Protein AF-A0A653W5Z4-F1 (afdb_monomer_lite)

Secondary structure (DSSP, 8-state):
--HHHHHHHTT-HHHHHHHHHHHHHTS---HHHHHHHHHHHHHHHHHHHHHHHHHHHHHHHHH-

Structure (mmCIF, N/CA/C/O backbone):
data_AF-A0A653W5Z4-F1
#
_entry.id   AF-A0A653W5Z4-F1
#
loop_
_atom_site.group_PDB
_atom_site.id
_atom_site.type_symbol
_atom_site.label_atom_id
_atom_site.label_alt_id
_atom_site.label_comp_id
_atom_site.label_asym_id
_atom_site.label_entity_id
_atom_site.label_seq_id
_atom_site.pdbx_PDB_ins_code
_atom_site.Cartn_x
_atom_site.Cartn_y
_atom_site.Cartn_z
_atom_site.occupancy
_atom_site.B_iso_or_equiv
_atom_site.auth_seq_id
_atom_site.auth_comp_id
_atom_site.auth_asym_id
_atom_site.auth_atom_id
_atom_site.pdbx_PDB_model_num
ATOM 1 N N . MET A 1 1 ? 7.994 -23.712 -29.330 1.00 59.69 1 MET A N 1
ATOM 2 C CA . MET A 1 1 ? 7.149 -24.489 -28.394 1.00 59.69 1 MET A CA 1
ATOM 3 C C . MET A 1 1 ? 6.016 -25.108 -29.211 1.00 59.69 1 MET A C 1
ATOM 5 O O . MET A 1 1 ? 5.582 -24.424 -30.128 1.00 59.69 1 MET A O 1
ATOM 9 N N . PRO A 1 2 ? 5.553 -26.344 -28.951 1.00 76.88 2 PRO A N 1
ATOM 10 C CA . PRO A 1 2 ? 4.406 -26.924 -29.663 1.00 76.88 2 PRO A CA 1
ATOM 11 C C . PRO A 1 2 ? 3.167 -26.026 -29.509 1.00 76.88 2 PRO A C 1
ATOM 13 O O . PRO A 1 2 ? 2.836 -25.650 -28.384 1.00 76.88 2 PRO A O 1
ATOM 16 N N . GLU A 1 3 ? 2.492 -25.676 -30.606 1.00 74.06 3 GLU A N 1
ATOM 17 C CA . GLU A 1 3 ? 1.411 -24.666 -30.622 1.00 74.06 3 GLU A CA 1
ATOM 18 C C . GLU A 1 3 ? 0.265 -24.993 -29.655 1.00 74.06 3 GLU A C 1
ATOM 20 O O . GLU A 1 3 ? -0.237 -24.118 -28.952 1.00 74.06 3 GLU A O 1
ATOM 25 N N . LEU A 1 4 ? -0.080 -26.277 -29.533 1.00 72.50 4 LEU A N 1
ATOM 26 C CA . LEU A 1 4 ? -1.131 -26.748 -28.630 1.00 72.50 4 LEU A CA 1
ATOM 27 C C . LEU A 1 4 ? -0.813 -26.439 -27.156 1.00 72.50 4 LEU A C 1
ATOM 29 O O . LEU A 1 4 ? -1.673 -26.019 -26.387 1.00 72.50 4 LEU A O 1
ATOM 33 N N . VAL A 1 5 ? 0.452 -26.612 -26.767 1.00 68.12 5 VAL A N 1
ATOM 34 C CA . VAL A 1 5 ? 0.924 -26.348 -25.401 1.00 68.12 5 VAL A CA 1
ATOM 35 C C . VAL A 1 5 ? 0.951 -24.842 -25.129 1.00 68.12 5 VAL A C 1
ATOM 37 O O . VAL A 1 5 ? 0.634 -24.414 -24.021 1.00 68.12 5 VAL A O 1
ATOM 40 N N . GLN A 1 6 ? 1.264 -24.026 -26.141 1.00 70.56 6 GLN A N 1
ATOM 41 C CA . GLN A 1 6 ? 1.230 -22.566 -26.032 1.00 70.56 6 GLN A CA 1
ATOM 42 C C . GLN A 1 6 ? -0.196 -22.046 -25.807 1.00 70.56 6 GLN A C 1
ATOM 44 O O . GLN A 1 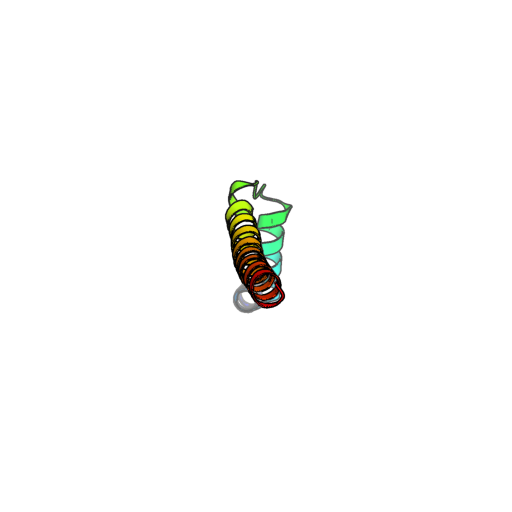6 ? -0.397 -21.203 -24.936 1.00 70.56 6 GLN A O 1
ATOM 49 N N . GLN A 1 7 ? -1.187 -22.576 -26.527 1.00 69.38 7 GLN A N 1
ATOM 50 C CA . GLN A 1 7 ? -2.589 -22.178 -26.355 1.00 69.38 7 GLN A CA 1
ATOM 51 C C . GLN A 1 7 ? -3.136 -22.540 -24.968 1.00 69.38 7 GLN A C 1
ATOM 53 O O . GLN A 1 7 ? -3.849 -21.743 -24.364 1.00 69.38 7 GLN A O 1
ATOM 58 N N . ILE A 1 8 ? -2.753 -23.698 -24.422 1.00 68.88 8 ILE A N 1
ATOM 59 C CA . ILE A 1 8 ? -3.145 -24.116 -23.066 1.00 68.88 8 ILE A CA 1
ATOM 60 C C . ILE A 1 8 ? -2.491 -23.218 -22.004 1.00 68.88 8 ILE A C 1
ATOM 62 O O . ILE A 1 8 ? -3.139 -22.819 -21.035 1.00 68.88 8 ILE A O 1
ATOM 66 N N . MET A 1 9 ? -1.226 -22.841 -22.203 1.00 71.75 9 MET A N 1
ATOM 67 C CA . MET A 1 9 ? -0.504 -21.948 -21.293 1.00 71.75 9 MET A CA 1
ATOM 68 C C . MET A 1 9 ? -1.083 -20.525 -21.237 1.00 71.75 9 MET A C 1
ATOM 70 O O . MET A 1 9 ? -0.865 -19.848 -20.237 1.00 71.75 9 MET A O 1
ATOM 74 N N . LEU A 1 10 ? -1.869 -20.072 -22.224 1.00 64.62 10 LEU A N 1
ATOM 75 C CA . LEU A 1 10 ? -2.578 -18.780 -22.143 1.00 64.62 10 LEU A CA 1
ATOM 76 C C . LEU A 1 10 ? -3.660 -18.761 -21.050 1.00 64.62 10 LEU A C 1
ATOM 78 O O . LEU A 1 10 ? -3.976 -17.704 -20.502 1.00 64.62 10 LEU A O 1
ATOM 82 N N . VAL A 1 11 ? -4.211 -19.928 -20.712 1.00 66.50 11 VAL A N 1
ATOM 83 C CA . VAL A 1 11 ? -5.188 -20.090 -19.623 1.00 66.50 11 VAL A CA 1
ATOM 84 C C . VAL A 1 11 ? -4.481 -20.346 -18.287 1.00 66.50 11 VAL A C 1
ATOM 86 O O . VAL A 1 11 ? -5.071 -20.176 -17.221 1.00 66.50 11 VAL A O 1
ATOM 89 N N . ALA A 1 12 ? -3.204 -20.735 -18.320 1.00 69.31 12 ALA A N 1
ATOM 90 C CA . ALA A 1 12 ? -2.455 -21.052 -17.119 1.00 69.31 12 ALA A CA 1
ATOM 91 C C . ALA A 1 12 ? -2.199 -19.781 -16.277 1.00 69.31 12 ALA A C 1
ATOM 93 O O . ALA A 1 12 ? -1.590 -18.824 -16.765 1.00 69.31 12 ALA A O 1
ATOM 94 N N . PRO A 1 13 ? -2.594 -19.764 -14.990 1.00 63.50 13 PRO A N 1
ATOM 95 C CA . PRO A 1 13 ? -2.409 -18.605 -14.111 1.00 63.50 13 PRO A CA 1
ATOM 96 C C . PRO A 1 13 ? -0.931 -18.274 -13.862 1.00 63.50 13 PRO A C 1
ATOM 98 O O . PRO A 1 13 ? -0.585 -17.135 -13.557 1.00 63.50 13 PRO A O 1
ATOM 101 N N . THR A 1 14 ? -0.043 -19.253 -14.040 1.00 70.75 14 THR A N 1
ATOM 102 C CA . THR A 1 14 ? 1.408 -19.080 -13.949 1.00 70.75 14 THR A 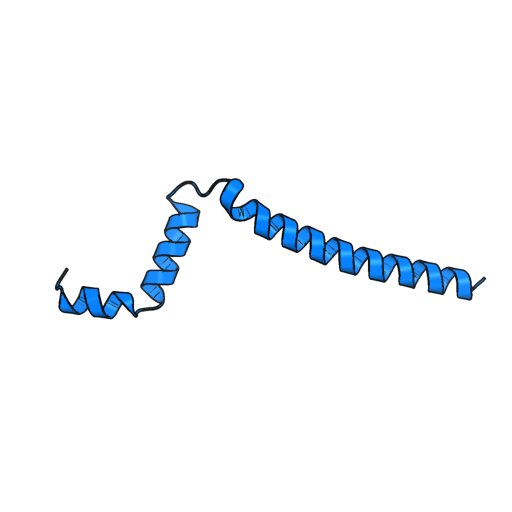CA 1
ATOM 103 C C . THR A 1 14 ? 1.959 -18.172 -15.049 1.00 70.75 14 THR A C 1
ATOM 105 O O . THR A 1 14 ? 2.868 -17.398 -14.767 1.00 70.75 14 THR A O 1
ATOM 108 N N . THR A 1 15 ? 1.389 -18.187 -16.258 1.00 73.44 15 THR A N 1
ATOM 109 C CA . THR A 1 15 ? 1.798 -17.295 -17.359 1.00 73.44 15 THR A CA 1
ATOM 110 C C . THR A 1 15 ? 1.485 -15.839 -17.027 1.00 73.44 15 THR A C 1
ATOM 112 O O . THR A 1 15 ? 2.354 -14.980 -17.131 1.00 73.44 15 THR A O 1
ATOM 115 N N . HIS A 1 16 ? 0.282 -15.574 -16.510 1.00 71.19 16 HIS A N 1
ATOM 116 C CA . HIS A 1 16 ? -0.138 -14.233 -16.082 1.00 71.19 16 HIS A CA 1
ATOM 117 C C . HIS A 1 16 ? 0.692 -13.709 -14.904 1.00 71.19 16 HIS A C 1
ATOM 119 O O . HIS A 1 16 ? 1.071 -12.540 -14.879 1.00 71.19 16 HIS A O 1
ATOM 125 N N . PHE A 1 17 ? 1.011 -14.575 -13.936 1.00 75.25 17 PHE A N 1
ATOM 126 C CA . PHE A 1 17 ? 1.858 -14.215 -12.799 1.00 75.25 17 PHE A CA 1
ATOM 127 C C . PHE A 1 17 ? 3.291 -13.882 -13.227 1.00 75.25 17 PHE A C 1
ATOM 129 O O . PHE A 1 17 ? 3.850 -12.883 -12.775 1.00 75.25 17 PHE A O 1
ATOM 136 N N . VAL A 1 18 ? 3.883 -14.694 -14.107 1.00 74.25 18 VAL A N 1
ATOM 137 C CA . VAL A 1 18 ? 5.248 -14.475 -14.595 1.00 74.25 18 VAL A CA 1
ATOM 138 C C . VAL A 1 18 ? 5.317 -13.231 -15.477 1.00 74.25 18 VAL A C 1
ATOM 140 O O . VAL A 1 18 ? 6.234 -12.445 -15.284 1.00 74.25 18 VAL A O 1
ATOM 143 N N . ASP A 1 19 ? 4.346 -12.974 -16.355 1.00 71.81 19 ASP A N 1
ATOM 144 C CA . ASP A 1 19 ? 4.311 -11.746 -17.165 1.00 71.81 19 ASP A CA 1
ATOM 145 C C . ASP A 1 19 ? 4.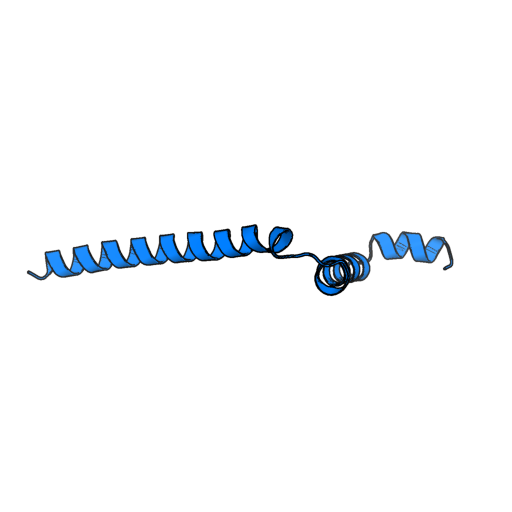193 -10.485 -16.301 1.00 71.81 19 ASP A C 1
ATOM 147 O O . ASP A 1 19 ? 4.888 -9.494 -16.539 1.00 71.81 19 ASP A O 1
ATOM 151 N N . LEU A 1 20 ? 3.361 -10.525 -15.257 1.00 67.31 20 LEU A N 1
ATOM 152 C CA . LEU A 1 20 ? 3.196 -9.420 -14.315 1.00 67.31 20 LEU A CA 1
ATOM 153 C C . LEU A 1 20 ? 4.465 -9.211 -13.474 1.00 67.31 20 LEU A C 1
ATOM 155 O O . LEU A 1 20 ? 4.944 -8.084 -13.342 1.00 67.31 20 LEU A O 1
ATOM 159 N N . ALA A 1 21 ? 5.068 -10.291 -12.975 1.00 71.44 21 ALA A N 1
ATOM 160 C CA . ALA A 1 21 ? 6.345 -10.246 -12.271 1.00 71.44 21 ALA A CA 1
ATOM 161 C C . ALA A 1 21 ? 7.477 -9.744 -13.180 1.00 71.44 21 ALA A C 1
ATOM 163 O O . ALA A 1 21 ? 8.288 -8.931 -12.748 1.00 71.44 21 ALA A O 1
ATOM 164 N N . GLN A 1 22 ? 7.520 -10.156 -14.449 1.00 67.19 22 GLN A N 1
ATOM 165 C CA . GLN A 1 22 ? 8.524 -9.696 -15.405 1.00 67.19 22 GLN A CA 1
ATOM 166 C C . GLN A 1 22 ? 8.312 -8.236 -15.821 1.00 67.19 22 GLN A C 1
ATOM 168 O O . GLN A 1 22 ? 9.289 -7.508 -16.000 1.00 67.19 22 GLN A O 1
ATOM 173 N N . ALA A 1 23 ? 7.064 -7.778 -15.942 1.00 63.38 23 ALA A N 1
ATOM 174 C CA . ALA A 1 23 ? 6.752 -6.370 -16.173 1.00 63.38 23 ALA A CA 1
ATOM 175 C C . ALA A 1 23 ? 7.239 -5.489 -15.011 1.00 63.38 23 ALA A C 1
ATOM 177 O O . ALA A 1 23 ? 7.786 -4.413 -15.252 1.00 63.38 23 ALA A O 1
ATOM 178 N N . ILE A 1 24 ? 7.107 -5.974 -13.772 1.00 63.53 24 ILE A N 1
ATOM 179 C CA . ILE A 1 24 ? 7.573 -5.286 -12.562 1.00 63.53 24 ILE A CA 1
ATOM 180 C C . ILE A 1 24 ? 9.106 -5.350 -12.423 1.00 63.53 24 ILE A C 1
ATOM 182 O O . ILE A 1 24 ? 9.726 -4.322 -12.162 1.00 63.53 24 ILE A O 1
ATOM 186 N N . LEU A 1 25 ? 9.731 -6.522 -12.609 1.00 64.12 25 LEU A N 1
ATOM 187 C CA . LEU A 1 25 ? 11.168 -6.731 -12.369 1.00 64.12 25 LEU A CA 1
ATOM 188 C C . LEU A 1 25 ? 12.083 -6.360 -13.549 1.00 64.12 25 LEU A C 1
ATOM 190 O O . LEU A 1 25 ? 13.158 -5.815 -13.315 1.00 64.12 25 LEU A O 1
ATOM 194 N N . TYR A 1 26 ? 11.714 -6.670 -14.799 1.00 58.47 26 TYR A N 1
ATOM 195 C CA . TYR A 1 26 ? 12.647 -6.624 -15.943 1.00 58.47 26 TYR A CA 1
ATOM 196 C C . TYR A 1 26 ? 12.403 -5.479 -16.928 1.00 58.47 26 TYR A C 1
ATOM 198 O O . TYR A 1 26 ? 13.315 -5.123 -17.670 1.00 58.47 26 TYR A O 1
ATOM 206 N N . ARG A 1 27 ? 11.205 -4.878 -16.958 1.00 59.62 27 ARG A N 1
ATOM 207 C CA . ARG A 1 27 ? 10.856 -3.841 -17.951 1.00 59.62 27 ARG A CA 1
ATOM 208 C C . ARG A 1 27 ? 10.967 -2.401 -17.440 1.00 59.62 27 ARG A C 1
ATOM 210 O O . ARG A 1 27 ? 10.514 -1.486 -18.118 1.00 59.62 27 ARG A O 1
ATOM 217 N N . GLY A 1 28 ? 11.551 -2.193 -16.258 1.00 55.47 28 GLY A N 1
ATOM 218 C CA . GLY A 1 28 ? 11.689 -0.859 -15.677 1.00 55.47 28 GLY A CA 1
ATOM 219 C C . GLY A 1 28 ? 10.334 -0.189 -15.441 1.00 55.47 28 GLY A C 1
ATOM 220 O O . GLY A 1 28 ? 10.134 0.946 -15.868 1.00 55.47 28 GLY A O 1
ATOM 221 N N . ALA A 1 29 ? 9.397 -0.878 -14.778 1.00 56.94 29 ALA A N 1
ATOM 222 C CA . ALA A 1 29 ? 8.178 -0.266 -14.253 1.00 56.94 29 ALA A CA 1
ATOM 223 C C . ALA A 1 29 ? 8.563 0.738 -13.154 1.00 56.94 29 ALA A C 1
ATOM 225 O O . ALA A 1 29 ? 8.507 0.452 -11.960 1.00 56.94 29 ALA A O 1
ATOM 226 N N . GLY A 1 30 ? 9.056 1.904 -13.576 1.00 64.12 30 GLY A N 1
ATOM 227 C CA . GLY A 1 30 ? 9.499 2.970 -12.695 1.00 64.12 30 GLY A CA 1
ATOM 228 C C . GLY A 1 30 ? 8.359 3.462 -11.812 1.00 64.12 30 GLY A C 1
ATOM 229 O O . GLY A 1 30 ? 7.212 3.027 -11.934 1.00 64.12 30 GLY A O 1
ATOM 230 N N . PHE A 1 31 ? 8.663 4.427 -10.947 1.00 63.31 31 PHE A N 1
ATOM 231 C CA . PHE A 1 31 ? 7.718 5.029 -10.000 1.00 63.31 31 PHE A CA 1
ATOM 232 C C . PHE A 1 31 ? 6.323 5.318 -10.603 1.00 63.31 31 PHE A C 1
ATOM 234 O O . PHE A 1 31 ? 5.325 5.133 -9.919 1.00 63.31 31 PHE A O 1
ATOM 241 N N . ALA A 1 32 ? 6.240 5.635 -11.905 1.00 70.44 32 ALA A N 1
ATOM 242 C CA . ALA A 1 32 ? 5.017 5.806 -12.699 1.00 70.44 32 ALA A CA 1
ATOM 243 C C . ALA A 1 32 ? 4.013 4.625 -12.695 1.00 70.44 32 ALA A C 1
ATOM 245 O O . ALA A 1 32 ? 2.830 4.852 -12.937 1.00 70.44 32 ALA A O 1
ATOM 246 N N . THR A 1 33 ? 4.434 3.396 -12.384 1.00 72.12 33 THR A N 1
ATOM 247 C CA . THR A 1 33 ? 3.526 2.231 -12.307 1.00 72.12 33 THR A CA 1
ATOM 248 C C . THR A 1 33 ? 3.020 1.984 -10.885 1.00 72.12 33 THR A C 1
ATOM 250 O O . THR A 1 33 ? 1.885 1.567 -10.699 1.00 72.12 33 THR A O 1
ATOM 253 N N . VAL A 1 34 ? 3.847 2.273 -9.876 1.00 73.31 34 VAL A N 1
ATOM 254 C CA . VAL A 1 34 ? 3.586 1.940 -8.462 1.00 73.31 34 VAL A CA 1
ATOM 255 C C . VAL A 1 34 ? 3.039 3.112 -7.642 1.00 73.31 34 VAL A C 1
ATOM 257 O O . VAL A 1 34 ? 2.400 2.899 -6.611 1.00 73.31 34 VAL A O 1
ATOM 260 N N . TRP A 1 35 ? 3.250 4.360 -8.085 1.00 82.56 35 TRP A N 1
ATOM 261 C CA . TRP A 1 35 ? 2.751 5.555 -7.394 1.00 82.56 35 TRP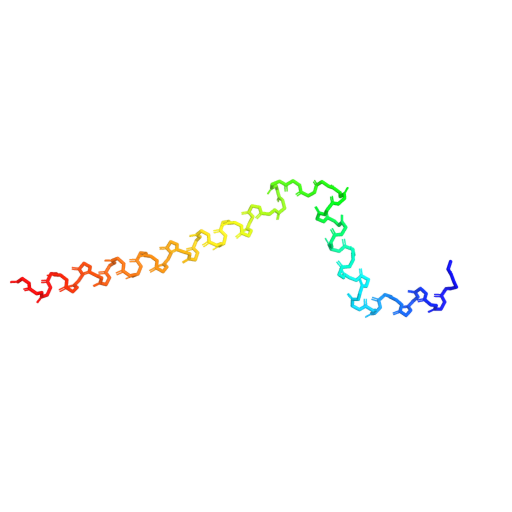 A CA 1
ATOM 262 C C . TRP A 1 35 ? 1.231 5.567 -7.153 1.00 82.56 35 TRP A C 1
ATOM 264 O O . TRP A 1 35 ? 0.850 6.075 -6.095 1.00 82.56 35 TRP A O 1
ATOM 274 N N . PRO A 1 36 ? 0.348 4.986 -8.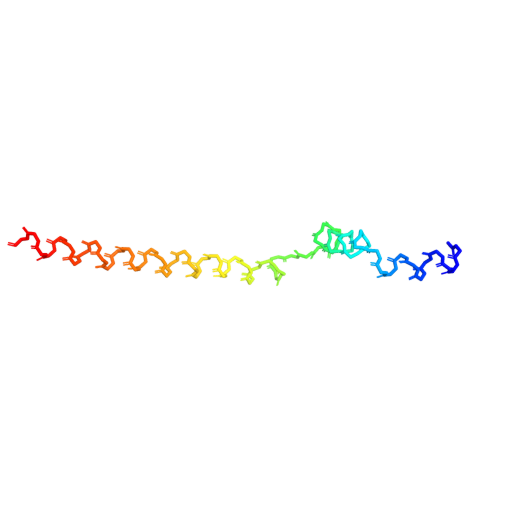005 1.00 85.56 36 PRO A N 1
ATOM 275 C CA . PRO A 1 36 ? -1.081 4.969 -7.712 1.00 85.56 36 PRO A CA 1
ATOM 276 C C . PRO A 1 36 ? -1.395 4.053 -6.523 1.00 85.56 36 PRO A C 1
ATOM 278 O O . PRO A 1 36 ? -2.205 4.424 -5.674 1.00 85.56 36 PRO A O 1
ATOM 281 N N . GLN A 1 37 ? -0.721 2.898 -6.397 1.00 83.19 37 GLN A N 1
ATOM 282 C CA . GLN A 1 37 ? -0.854 2.045 -5.209 1.00 83.19 37 GLN A CA 1
ATOM 283 C C . GLN A 1 37 ? -0.325 2.739 -3.950 1.00 83.19 37 GLN A C 1
ATOM 285 O O . GLN A 1 37 ? -0.971 2.668 -2.905 1.00 83.19 37 GLN A O 1
ATOM 290 N N . PHE A 1 38 ? 0.806 3.446 -4.031 1.00 87.19 38 PHE A N 1
ATOM 291 C CA . PHE A 1 38 ? 1.318 4.212 -2.890 1.00 87.19 38 PHE A CA 1
ATOM 292 C C . PHE A 1 38 ? 0.337 5.303 -2.441 1.00 87.19 38 PHE A C 1
ATOM 294 O O . PHE A 1 38 ? 0.060 5.417 -1.247 1.00 87.19 38 PHE A O 1
ATOM 301 N N . LEU A 1 39 ? -0.245 6.056 -3.380 1.00 94.44 39 LEU A N 1
ATOM 302 C CA . LEU A 1 39 ? -1.278 7.054 -3.085 1.00 94.44 39 LEU A CA 1
ATOM 303 C C . LEU A 1 39 ? -2.524 6.434 -2.455 1.00 94.44 39 LEU A C 1
ATOM 305 O O . LEU A 1 39 ? -3.070 7.007 -1.516 1.00 94.44 39 LEU A O 1
ATOM 309 N N . ALA A 1 40 ? -2.953 5.264 -2.929 1.00 95.12 40 ALA A N 1
ATOM 310 C CA . ALA A 1 40 ? -4.085 4.552 -2.346 1.00 95.12 40 ALA A CA 1
ATOM 311 C C . ALA A 1 40 ? -3.812 4.162 -0.883 1.00 95.12 40 ALA A C 1
ATOM 313 O O . ALA A 1 40 ? -4.650 4.411 -0.018 1.00 95.12 40 ALA A O 1
ATOM 314 N N . ILE A 1 41 ? -2.626 3.622 -0.583 1.00 96.25 41 ILE A N 1
ATOM 315 C CA . ILE A 1 41 ? -2.231 3.249 0.786 1.00 96.25 41 ILE A CA 1
ATOM 316 C C . ILE A 1 41 ? -2.168 4.485 1.689 1.00 96.25 41 ILE A C 1
ATOM 318 O O . ILE A 1 41 ? -2.713 4.467 2.794 1.00 96.25 41 ILE A O 1
ATOM 322 N N . ILE A 1 42 ? -1.554 5.572 1.213 1.00 97.25 42 ILE A N 1
ATOM 323 C CA . ILE A 1 42 ? -1.480 6.839 1.951 1.00 97.25 42 ILE A CA 1
ATOM 324 C C . ILE A 1 42 ? -2.886 7.402 2.190 1.00 97.25 42 ILE A C 1
ATOM 326 O O . ILE A 1 42 ? -3.188 7.821 3.304 1.00 97.25 42 ILE A O 1
ATOM 330 N N . GLY A 1 43 ? -3.761 7.378 1.183 1.00 98.00 43 GLY A N 1
ATOM 331 C CA . GLY A 1 43 ? -5.135 7.868 1.284 1.00 98.00 43 GLY A CA 1
ATOM 332 C C . GLY A 1 43 ? -5.970 7.078 2.290 1.00 98.00 43 GLY A C 1
ATOM 333 O O . GLY A 1 43 ? -6.636 7.671 3.139 1.00 98.00 43 GLY A O 1
ATOM 334 N N . ILE A 1 44 ? -5.887 5.746 2.254 1.00 97.56 44 ILE A N 1
ATOM 335 C CA . ILE A 1 44 ? -6.559 4.871 3.223 1.00 97.56 44 ILE A CA 1
ATOM 336 C C . ILE A 1 44 ? -6.013 5.132 4.631 1.00 97.56 44 ILE A C 1
ATOM 338 O O . ILE A 1 44 ? -6.788 5.362 5.560 1.00 97.56 44 ILE A O 1
ATOM 342 N N . GLY A 1 45 ? -4.687 5.159 4.792 1.00 97.44 45 GLY A N 1
ATOM 343 C CA . GLY A 1 45 ? -4.041 5.438 6.073 1.00 97.44 45 GLY A CA 1
ATOM 344 C C . GLY A 1 45 ? -4.453 6.793 6.650 1.00 97.44 45 GLY A C 1
ATOM 345 O O . GLY A 1 45 ? -4.830 6.874 7.817 1.00 97.44 45 GLY A O 1
ATOM 346 N N . ALA A 1 46 ? -4.464 7.843 5.826 1.00 97.62 46 ALA A N 1
ATOM 347 C CA . ALA A 1 46 ? -4.884 9.183 6.222 1.00 97.62 46 ALA A CA 1
ATOM 348 C C . ALA A 1 46 ? -6.363 9.235 6.625 1.00 97.62 46 ALA A C 1
ATOM 350 O O . ALA A 1 46 ? -6.695 9.884 7.616 1.00 97.62 46 ALA A O 1
ATOM 351 N N . LEU A 1 47 ? -7.247 8.531 5.910 1.00 98.06 47 LEU A N 1
ATOM 352 C CA . LEU A 1 47 ? -8.672 8.471 6.236 1.00 98.06 47 LEU A CA 1
ATOM 353 C C . LEU A 1 47 ? -8.908 7.831 7.609 1.00 98.06 47 LEU A C 1
ATOM 355 O O . LEU A 1 47 ? -9.596 8.408 8.455 1.00 98.06 47 LEU A O 1
ATOM 359 N N . PHE A 1 48 ? -8.310 6.663 7.850 1.00 97.69 48 PHE A N 1
ATOM 360 C CA . PHE A 1 48 ? -8.423 5.981 9.139 1.00 97.69 48 PHE A CA 1
ATOM 361 C C . PHE A 1 48 ? -7.783 6.791 10.265 1.00 97.69 48 PHE A C 1
ATOM 363 O O . PHE A 1 48 ? -8.382 6.937 11.332 1.00 97.69 48 PHE A O 1
ATOM 370 N N . PHE A 1 49 ? -6.604 7.364 10.024 1.00 97.12 49 PHE A N 1
ATOM 371 C CA . PHE A 1 49 ? -5.912 8.201 10.995 1.00 97.12 49 PHE A CA 1
ATOM 372 C C . PHE A 1 49 ? -6.725 9.447 11.356 1.00 97.12 49 PHE A C 1
ATOM 374 O O . PHE A 1 49 ? -6.906 9.738 12.536 1.00 97.12 49 PHE A O 1
ATOM 381 N N . ALA A 1 50 ? -7.278 10.154 10.368 1.00 96.94 50 ALA A N 1
ATOM 382 C CA . ALA A 1 50 ? -8.127 11.317 10.599 1.00 96.94 50 ALA A CA 1
ATOM 383 C C . ALA A 1 50 ? -9.409 10.937 11.352 1.00 96.94 50 ALA A C 1
ATOM 385 O O . ALA A 1 50 ? -9.790 11.625 12.299 1.00 96.94 50 ALA A O 1
ATOM 386 N N . GLY A 1 51 ? -10.046 9.819 10.992 1.00 97.00 51 GLY A N 1
ATOM 387 C CA . GLY A 1 51 ? -11.206 9.294 11.714 1.00 97.00 51 GLY A CA 1
ATOM 388 C C . GLY A 1 51 ? -10.889 8.989 13.181 1.00 97.00 51 GLY A C 1
ATOM 389 O O . GLY A 1 51 ? -11.615 9.428 14.078 1.00 97.00 51 GLY A O 1
ATOM 390 N N . ALA A 1 52 ? -9.774 8.303 13.439 1.00 95.31 52 ALA A N 1
ATOM 391 C CA . ALA A 1 52 ? -9.297 8.014 14.787 1.00 95.31 52 ALA A CA 1
ATOM 392 C C . ALA A 1 52 ? -8.960 9.297 15.562 1.00 95.31 52 ALA A C 1
ATOM 394 O O . ALA A 1 52 ? -9.378 9.443 16.709 1.00 95.31 52 ALA A O 1
ATOM 395 N N . LEU A 1 53 ? -8.284 10.259 14.928 1.00 94.94 53 LEU A N 1
ATOM 396 C CA . LEU A 1 53 ? -7.908 11.540 15.523 1.00 94.94 53 LEU A CA 1
ATOM 397 C C . LEU A 1 53 ? -9.133 12.379 15.902 1.00 94.94 53 LEU A C 1
ATOM 399 O O . LEU A 1 53 ? -9.203 12.913 17.008 1.00 94.94 53 LEU A O 1
ATOM 403 N N . LEU A 1 54 ? -10.123 12.485 15.014 1.00 94.69 54 LEU A N 1
ATOM 404 C CA . LEU A 1 54 ? -11.374 13.191 15.295 1.00 94.69 54 LEU A CA 1
ATOM 405 C C . LEU A 1 54 ? -12.126 12.539 16.452 1.00 94.69 54 LEU A C 1
ATOM 407 O O . LEU A 1 54 ? -12.635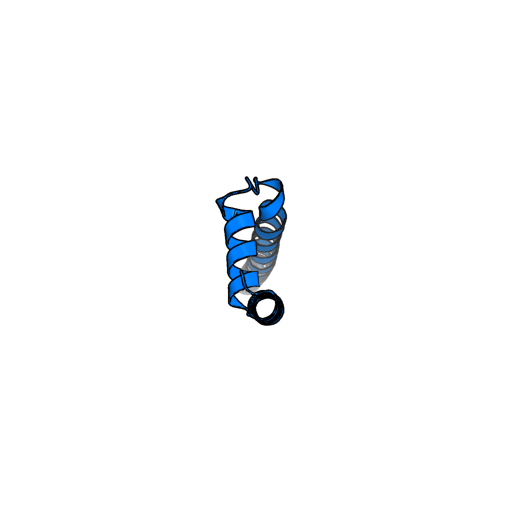 13.235 17.332 1.00 94.69 54 LEU A O 1
ATOM 411 N N . ARG A 1 55 ? -12.181 11.204 16.468 1.00 90.69 55 ARG A N 1
ATOM 412 C CA . ARG A 1 55 ? -12.828 10.458 17.545 1.00 90.69 55 ARG A CA 1
ATOM 413 C C . ARG A 1 55 ? -12.092 10.651 18.874 1.00 90.69 55 ARG A C 1
ATOM 415 O O . ARG A 1 55 ? -12.739 10.926 19.875 1.00 90.69 55 ARG A O 1
ATOM 422 N N . PHE A 1 56 ? -10.763 10.606 18.865 1.00 92.25 56 PHE A N 1
ATOM 423 C CA . PHE A 1 56 ? -9.919 10.854 20.035 1.00 92.25 56 PHE A CA 1
ATOM 424 C C . PHE A 1 56 ? -10.126 12.261 20.610 1.00 92.25 56 PHE A C 1
ATOM 426 O O . PHE A 1 56 ? -10.344 12.418 21.810 1.00 92.25 56 PHE A O 1
ATOM 433 N N . ARG A 1 57 ? -10.154 13.287 19.749 1.00 89.56 57 ARG A N 1
ATOM 434 C CA . ARG A 1 57 ? -10.431 14.675 20.156 1.00 89.56 57 ARG A CA 1
ATOM 435 C C . ARG A 1 57 ? -11.823 14.838 20.762 1.00 89.56 57 ARG A C 1
ATOM 437 O O . ARG A 1 57 ? -11.966 15.565 21.739 1.00 89.56 57 ARG A O 1
ATOM 444 N N . LYS A 1 58 ? -12.836 14.170 20.201 1.00 86.06 58 LYS A N 1
ATOM 445 C CA . LYS A 1 58 ? -14.195 14.177 20.762 1.00 86.06 58 LYS A CA 1
ATOM 446 C C . LYS A 1 58 ? -14.240 13.531 22.145 1.00 86.06 58 LYS A C 1
ATOM 448 O O . LYS A 1 58 ? -14.842 14.112 23.036 1.00 86.06 58 LYS A O 1
ATOM 453 N N . THR A 1 59 ? -13.581 12.389 22.342 1.00 87.38 59 THR A N 1
ATOM 454 C CA . THR A 1 59 ? -13.520 11.733 23.657 1.00 87.38 59 THR A CA 1
ATOM 455 C C . THR A 1 59 ? -12.842 12.620 24.702 1.00 87.38 59 THR A C 1
ATOM 457 O O . THR A 1 59 ? -13.359 12.760 25.802 1.00 87.38 59 THR A O 1
ATOM 460 N N . LEU A 1 60 ? -11.729 13.272 24.350 1.00 87.19 60 LEU A N 1
ATOM 461 C CA . LEU A 1 60 ? -11.043 14.219 25.238 1.00 87.19 60 LEU A CA 1
ATOM 462 C C . LEU A 1 60 ? -11.937 15.398 25.640 1.00 87.19 60 LEU A C 1
ATOM 464 O O . LEU A 1 60 ? -11.997 15.736 26.814 1.00 87.19 60 LEU A O 1
ATOM 468 N N . ALA A 1 61 ? -12.661 15.985 24.684 1.00 81.50 61 ALA A N 1
ATOM 469 C CA . ALA A 1 61 ? -13.580 17.093 24.948 1.00 81.50 61 ALA A CA 1
ATOM 470 C C . ALA A 1 61 ? -14.844 16.682 25.728 1.00 81.50 61 ALA A C 1
ATOM 472 O O . ALA A 1 61 ? -15.529 17.541 26.262 1.00 81.50 61 ALA A O 1
ATOM 473 N N . GLN A 1 62 ? -15.180 15.388 25.769 1.00 75.69 62 GLN A N 1
ATOM 474 C CA . GLN A 1 62 ? -16.280 14.856 26.583 1.00 75.69 62 GLN A CA 1
ATOM 475 C C . GLN A 1 62 ? -15.857 14.525 28.023 1.00 75.69 62 GLN A C 1
ATOM 477 O O . GLN A 1 62 ? -16.723 14.312 28.866 1.00 75.69 62 GLN A O 1
ATOM 482 N N . MET A 1 63 ? -14.551 14.434 28.294 1.00 65.62 63 MET A N 1
ATOM 483 C CA . MET A 1 63 ? -13.992 14.132 29.619 1.00 65.62 63 MET A CA 1
ATOM 484 C C . MET A 1 63 ? -13.623 15.384 30.434 1.00 65.62 63 MET A C 1
ATOM 486 O O . MET A 1 63 ? -13.304 15.247 31.613 1.00 65.62 63 MET A O 1
ATOM 490 N N . SER A 1 64 ? -13.641 16.571 29.817 1.00 53.00 64 SER A N 1
ATOM 491 C CA . SER A 1 64 ? -13.466 17.883 30.462 1.00 53.00 64 SER A CA 1
ATOM 492 C C . SER A 1 64 ? -14.807 18.543 30.744 1.00 53.00 64 SER A C 1
ATOM 494 O O . SER A 1 64 ? -14.970 19.086 31.855 1.00 53.00 64 SER A O 1
#

pLDDT: mean 78.06, std 13.62, range [53.0, 98.06]

Radius of gyration: 22.86 Å; chains: 1; bounding box: 29×45×61 Å

Foldseek 3Di:
DPVVVVVVCVVPVVNVVVVVVCCVPPVCPDCVNCVVVVVVVVVVVCVVVVVVVVVVVVVVVVVD

Sequence (64 aa):
MPELVQQIMLVAPTTHFVDLAQAILYRGAGFATVWPQFLAIIGIGALFFAGALLRFRKTLAQMS